Protein AF-A0A3M2AS44-F1 (afdb_monomer_lite)

Foldseek 3Di:
DLVVLLVLLLVLLQVLQVVLVVQVVVDPVSSVVCVVVSVVVVVVSLVVLCVVPNDSSSVSSNVSSVVNNVVNVVVVVCVVVPPPPPD

Sequence (87 aa):
MLLLYIFLGLLLGFTFVELTHRFLRLNMGFYFVSLPAKLLVFAFALYGCYAYGGLGSLIACLISFMVGFFITVWLKGVIQGGRAKDT

Structure (mmCIF, N/CA/C/O backbone):
data_AF-A0A3M2AS44-F1
#
_entry.id   AF-A0A3M2AS44-F1
#
loop_
_atom_site.group_PDB
_atom_site.id
_atom_site.type_symbol
_atom_site.label_atom_id
_atom_site.label_alt_id
_atom_site.label_comp_id
_atom_site.label_asym_id
_atom_site.label_entity_id
_atom_site.label_seq_id
_atom_site.pdbx_PDB_ins_code
_atom_site.Cartn_x
_atom_site.Cartn_y
_atom_site.Cartn_z
_atom_site.occupancy
_atom_site.B_iso_or_equiv
_atom_site.auth_seq_id
_atom_site.auth_comp_id
_atom_site.auth_asym_id
_atom_site.auth_atom_id
_atom_site.pdbx_PDB_model_num
ATOM 1 N N . MET A 1 1 ? 5.859 10.041 -14.025 1.00 70.31 1 MET A N 1
ATOM 2 C CA . MET A 1 1 ? 5.217 8.714 -13.880 1.00 70.31 1 MET A CA 1
ATOM 3 C C . MET A 1 1 ? 5.588 8.029 -12.569 1.00 70.31 1 MET A C 1
ATOM 5 O O . MET A 1 1 ? 4.684 7.774 -11.793 1.00 70.31 1 MET A O 1
ATOM 9 N N . LEU A 1 2 ? 6.877 7.820 -12.253 1.00 74.19 2 LEU A N 1
ATOM 10 C CA . LEU A 1 2 ? 7.309 7.157 -11.003 1.00 74.19 2 LEU A CA 1
ATOM 11 C C . LEU A 1 2 ? 6.700 7.770 -9.724 1.00 74.19 2 LEU A C 1
ATOM 13 O O . LEU A 1 2 ? 6.199 7.064 -8.858 1.00 74.19 2 LEU A O 1
ATOM 17 N N . LEU A 1 3 ? 6.676 9.103 -9.663 1.00 80.62 3 LEU A N 1
ATOM 18 C CA . LEU A 1 3 ? 6.101 9.887 -8.567 1.00 80.62 3 LEU A CA 1
ATOM 19 C C . LEU A 1 3 ? 4.607 9.590 -8.337 1.00 80.62 3 LEU A C 1
ATOM 21 O O . LEU A 1 3 ? 4.142 9.572 -7.204 1.00 80.62 3 LEU A O 1
ATOM 25 N N . LEU A 1 4 ? 3.870 9.285 -9.408 1.00 82.44 4 LEU A N 1
ATOM 26 C CA . LEU A 1 4 ? 2.448 8.955 -9.351 1.00 82.44 4 LEU A CA 1
ATOM 27 C C . LEU A 1 4 ? 2.229 7.574 -8.709 1.00 82.44 4 LEU A C 1
ATOM 29 O O . LEU A 1 4 ? 1.347 7.429 -7.870 1.00 82.44 4 LEU A O 1
ATOM 33 N N . TYR A 1 5 ? 3.086 6.592 -9.016 1.00 79.56 5 TYR A N 1
ATOM 34 C CA . TYR A 1 5 ? 3.053 5.261 -8.391 1.00 79.56 5 TYR A CA 1
ATOM 35 C C . TYR A 1 5 ? 3.443 5.284 -6.907 1.00 79.56 5 TYR A C 1
ATOM 37 O O . TYR A 1 5 ? 2.883 4.527 -6.117 1.00 79.56 5 TYR A O 1
ATOM 45 N N . ILE A 1 6 ? 4.351 6.185 -6.516 1.00 81.56 6 ILE A N 1
ATOM 46 C CA . ILE A 1 6 ? 4.717 6.427 -5.110 1.00 81.56 6 ILE A CA 1
ATOM 47 C C . ILE A 1 6 ? 3.503 6.927 -4.318 1.00 81.56 6 ILE A C 1
ATOM 49 O O . ILE A 1 6 ? 3.166 6.364 -3.275 1.00 81.56 6 ILE A O 1
ATOM 53 N N . PHE A 1 7 ? 2.805 7.946 -4.833 1.00 86.31 7 PHE A N 1
ATOM 54 C CA . PHE A 1 7 ? 1.582 8.448 -4.202 1.00 86.31 7 PHE A CA 1
ATOM 55 C C . PHE A 1 7 ? 0.485 7.383 -4.142 1.00 86.31 7 PHE A C 1
ATOM 57 O O . PHE A 1 7 ? -0.174 7.255 -3.111 1.00 86.31 7 PHE A O 1
ATOM 64 N N . LEU A 1 8 ? 0.327 6.586 -5.205 1.00 84.94 8 LEU A N 1
ATOM 65 C CA . LEU A 1 8 ? -0.627 5.477 -5.231 1.00 84.94 8 LEU A CA 1
ATOM 66 C C . LEU A 1 8 ? -0.336 4.467 -4.114 1.00 84.94 8 LEU A C 1
ATOM 68 O O . LEU A 1 8 ? -1.229 4.146 -3.332 1.00 84.94 8 LEU A O 1
ATOM 72 N N . GLY A 1 9 ? 0.917 4.011 -4.009 1.00 82.69 9 GLY A N 1
ATOM 73 C CA . GLY A 1 9 ? 1.345 3.048 -2.994 1.00 82.69 9 GLY A CA 1
ATOM 74 C C . GLY A 1 9 ? 1.119 3.562 -1.572 1.00 82.69 9 GLY A C 1
ATOM 75 O O . GLY A 1 9 ? 0.547 2.855 -0.744 1.00 82.69 9 GLY A O 1
ATOM 76 N N . LEU A 1 10 ? 1.478 4.822 -1.308 1.00 84.75 10 LEU A N 1
ATOM 77 C CA . LEU A 1 10 ? 1.217 5.485 -0.025 1.00 84.75 10 LEU A CA 1
ATOM 78 C C . LEU A 1 10 ? -0.278 5.500 0.315 1.00 84.75 10 LEU A C 1
ATOM 80 O O . LEU A 1 10 ? -0.662 5.083 1.409 1.00 84.75 10 LEU A O 1
ATOM 84 N N . LEU A 1 11 ? -1.124 5.931 -0.624 1.00 86.88 11 LEU A N 1
ATOM 85 C CA . LEU A 1 11 ? -2.572 6.021 -0.425 1.00 86.88 11 LEU A CA 1
ATOM 86 C C . LEU A 1 11 ? -3.203 4.642 -0.166 1.00 86.88 11 LEU A C 1
ATOM 88 O O . LEU A 1 11 ? -4.079 4.504 0.693 1.00 86.88 11 LEU A O 1
ATOM 92 N N . LEU A 1 12 ? -2.719 3.608 -0.859 1.00 85.38 12 LEU A N 1
ATOM 93 C CA . LEU A 1 12 ? -3.077 2.211 -0.602 1.00 85.38 12 LEU A CA 1
ATOM 94 C C . LEU A 1 12 ? -2.695 1.776 0.814 1.00 85.38 12 LEU A C 1
ATOM 96 O O . LEU A 1 12 ? -3.505 1.150 1.493 1.00 85.38 12 LEU A O 1
ATOM 100 N N . GLY A 1 13 ? -1.505 2.149 1.289 1.00 81.88 13 GLY A N 1
ATOM 101 C CA . GLY A 1 13 ? -1.064 1.868 2.658 1.00 81.88 13 GLY A CA 1
ATOM 102 C C . GLY A 1 13 ? -1.989 2.492 3.707 1.00 81.88 13 GLY A C 1
ATOM 103 O O . GLY A 1 13 ? -2.455 1.797 4.613 1.00 81.88 13 GLY A O 1
ATOM 104 N N . PHE A 1 14 ? -2.323 3.777 3.547 1.00 83.38 14 PHE A N 1
ATOM 105 C CA . PHE A 1 14 ? -3.237 4.493 4.446 1.00 83.38 14 PHE A CA 1
ATOM 106 C C . PHE A 1 14 ? -4.638 3.874 4.464 1.00 83.38 14 PHE A C 1
ATOM 108 O O . PHE A 1 14 ? -5.168 3.537 5.528 1.00 83.38 14 PHE A O 1
ATOM 115 N N . THR A 1 15 ? -5.233 3.690 3.284 1.00 83.38 15 THR A N 1
ATOM 116 C CA . THR A 1 15 ? -6.592 3.145 3.156 1.00 83.38 15 THR A CA 1
ATOM 117 C C . THR A 1 15 ? -6.678 1.725 3.705 1.00 83.38 15 THR A C 1
ATOM 119 O O . THR A 1 15 ? -7.630 1.415 4.424 1.00 83.38 15 THR A O 1
ATOM 122 N N . PHE A 1 16 ? -5.666 0.886 3.464 1.00 84.12 16 PHE A N 1
ATOM 123 C CA . PHE A 1 16 ? -5.611 -0.479 3.983 1.00 84.12 16 PHE A CA 1
ATOM 124 C C . PHE A 1 16 ? -5.667 -0.525 5.516 1.00 84.12 16 PHE A C 1
ATOM 126 O O . PHE A 1 16 ? -6.464 -1.277 6.093 1.00 84.12 16 PHE A O 1
ATOM 133 N N . VAL A 1 17 ? -4.866 0.304 6.191 1.00 80.94 17 VAL A N 1
ATOM 134 C CA . VAL A 1 17 ? -4.843 0.379 7.661 1.00 80.94 17 VAL A CA 1
ATOM 135 C C . VAL A 1 17 ? -6.139 0.981 8.200 1.00 80.94 17 VAL A C 1
ATOM 137 O O . VAL A 1 17 ? -6.682 0.507 9.205 1.00 80.94 17 VAL A O 1
ATOM 140 N N . GLU A 1 18 ? -6.682 2.003 7.540 1.00 81.94 18 GLU A N 1
ATOM 141 C CA . GLU A 1 18 ? -7.908 2.647 7.998 1.00 81.94 18 GLU A CA 1
ATOM 142 C C . GLU A 1 18 ? -9.132 1.732 7.895 1.00 81.94 18 GLU A C 1
ATOM 144 O O . GLU A 1 18 ? -9.871 1.591 8.875 1.00 81.94 18 GLU A O 1
ATOM 149 N N . LEU A 1 19 ? -9.294 1.050 6.760 1.00 78.44 19 LEU A N 1
ATOM 150 C CA . LEU A 1 19 ? -10.312 0.019 6.567 1.00 78.44 19 LEU A CA 1
ATOM 151 C C . LEU A 1 19 ? -10.153 -1.090 7.608 1.00 78.44 19 LEU A C 1
ATOM 153 O O . LEU A 1 19 ? -11.120 -1.459 8.271 1.00 78.44 19 LEU A O 1
ATOM 157 N N . THR A 1 20 ? -8.934 -1.598 7.794 1.00 80.06 20 THR A N 1
ATOM 158 C CA . THR A 1 20 ? -8.642 -2.638 8.790 1.00 80.06 20 THR A CA 1
ATOM 159 C C . THR A 1 20 ? -9.112 -2.235 10.182 1.00 80.06 20 THR A C 1
ATOM 161 O O . THR A 1 20 ? -9.855 -2.985 10.810 1.00 80.06 20 THR A O 1
ATOM 164 N N . HIS A 1 21 ? -8.786 -1.021 10.621 1.00 75.44 21 HIS A N 1
ATOM 165 C CA . HIS A 1 21 ? -9.176 -0.513 11.936 1.00 75.44 21 HIS A CA 1
ATOM 166 C C . HIS A 1 21 ? -10.694 -0.340 12.101 1.00 75.44 21 HIS A C 1
ATOM 168 O O . HIS A 1 21 ? -11.239 -0.712 13.142 1.00 75.44 21 HIS A O 1
ATOM 174 N N . ARG A 1 22 ? -11.395 0.170 11.075 1.00 75.19 22 ARG A N 1
ATOM 175 C CA . ARG A 1 22 ? -12.865 0.311 11.111 1.00 75.19 22 ARG A CA 1
ATOM 176 C C . ARG A 1 22 ? -13.558 -1.045 11.237 1.00 75.19 22 ARG A C 1
ATOM 178 O O . ARG A 1 22 ? -14.464 -1.186 12.052 1.00 75.19 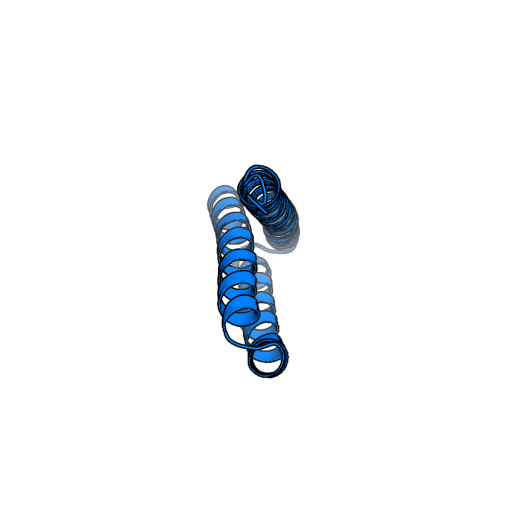22 ARG A O 1
ATOM 185 N N . PHE A 1 23 ? -13.112 -2.044 10.477 1.00 73.50 23 PHE A N 1
ATOM 186 C CA . PHE A 1 23 ? -13.696 -3.387 10.531 1.00 73.50 23 PHE A CA 1
ATOM 187 C C . PHE A 1 23 ? -13.383 -4.113 11.845 1.00 73.50 23 PHE A C 1
ATOM 189 O O . PHE A 1 23 ? -14.267 -4.777 12.382 1.00 73.50 23 PHE A O 1
ATOM 196 N N . LEU A 1 24 ? -12.183 -3.925 12.407 1.00 72.75 24 LEU A N 1
ATOM 197 C CA . LEU A 1 24 ? -11.820 -4.476 13.718 1.00 72.75 24 LEU A CA 1
ATOM 198 C C . LEU A 1 24 ? -12.686 -3.911 14.853 1.00 72.75 24 LEU A C 1
ATOM 200 O O . LEU A 1 24 ? -13.033 -4.646 15.772 1.00 72.75 24 LEU A O 1
ATOM 204 N N . ARG A 1 25 ? -13.075 -2.628 14.779 1.00 68.38 25 ARG A N 1
ATOM 205 C CA . ARG A 1 25 ? -14.010 -2.017 15.743 1.00 68.38 25 ARG A CA 1
ATOM 206 C C . ARG A 1 25 ? -15.441 -2.547 15.641 1.00 68.38 25 ARG A C 1
ATOM 208 O O . ARG A 1 25 ? -16.150 -2.488 16.636 1.00 68.38 25 ARG A O 1
ATOM 215 N N . LEU A 1 26 ? -15.875 -2.997 14.463 1.00 66.06 26 LEU A N 1
ATOM 216 C CA . LEU A 1 26 ? -17.253 -3.445 14.237 1.00 66.06 26 LEU A CA 1
ATOM 217 C C . LEU A 1 26 ? -17.470 -4.893 14.692 1.00 66.06 26 LEU A C 1
ATOM 219 O O . LEU A 1 26 ? -18.442 -5.153 15.391 1.00 66.06 26 LEU A O 1
ATOM 223 N N . ASN A 1 27 ? -16.589 -5.826 14.305 1.00 71.00 27 ASN A N 1
ATOM 224 C CA . ASN A 1 27 ? -16.554 -7.205 14.812 1.00 71.00 27 ASN A CA 1
ATOM 225 C C . ASN A 1 27 ? -15.334 -7.957 14.242 1.00 71.00 27 ASN A C 1
ATOM 227 O O . ASN A 1 27 ? -15.037 -7.832 13.049 1.00 71.00 27 ASN A O 1
ATOM 231 N N . MET A 1 28 ? -14.709 -8.842 15.025 1.00 69.19 28 MET A N 1
ATOM 232 C CA . MET A 1 28 ? -13.640 -9.736 14.540 1.00 69.19 28 MET A CA 1
ATOM 233 C C . MET A 1 28 ? -14.106 -10.606 13.358 1.00 69.19 28 MET A C 1
ATOM 235 O O . MET A 1 28 ? -13.360 -10.800 12.402 1.00 69.19 28 MET A O 1
ATOM 239 N N . GLY A 1 29 ? -15.362 -11.073 13.366 1.00 70.62 29 GLY A N 1
ATOM 240 C CA . GLY A 1 29 ? -15.919 -11.881 12.270 1.00 70.62 29 GLY A CA 1
ATOM 241 C C . GLY A 1 29 ? -15.992 -11.134 10.930 1.00 70.62 29 GLY A C 1
ATOM 242 O O . GLY A 1 29 ? -15.592 -11.662 9.894 1.00 70.62 29 GLY A O 1
ATOM 243 N N . PHE A 1 30 ? -16.414 -9.864 10.943 1.00 71.62 30 PHE A N 1
ATOM 244 C CA . PHE A 1 30 ? -16.462 -9.025 9.736 1.00 71.62 30 PHE A CA 1
ATOM 245 C C . PHE A 1 30 ? -15.066 -8.646 9.226 1.00 71.62 30 PHE A C 1
ATOM 247 O O . PHE A 1 30 ? -14.871 -8.431 8.025 1.00 71.62 30 PHE A O 1
ATOM 254 N N . TYR A 1 31 ? -14.069 -8.597 10.111 1.00 73.62 31 TYR A N 1
ATOM 255 C CA . TYR A 1 31 ? -12.682 -8.425 9.700 1.00 73.62 31 TYR A CA 1
ATOM 256 C C . TYR A 1 31 ? -12.205 -9.593 8.823 1.00 73.62 31 TYR A C 1
ATOM 258 O O . TYR A 1 31 ? -11.731 -9.336 7.718 1.00 73.62 31 TYR A O 1
ATOM 266 N N . PHE A 1 32 ? -12.411 -10.846 9.244 1.00 72.31 32 PHE A N 1
ATOM 267 C CA . PHE A 1 32 ? -11.999 -12.022 8.461 1.00 72.31 32 PHE A CA 1
ATOM 268 C C . PHE A 1 32 ? -12.710 -12.127 7.108 1.00 72.31 32 PHE A C 1
ATOM 270 O O . PHE A 1 32 ? -12.070 -12.452 6.113 1.00 72.31 32 PHE A O 1
ATOM 277 N N . VAL A 1 33 ? -14.000 -11.786 7.044 1.00 78.38 33 VAL A N 1
ATOM 278 C CA . VAL A 1 33 ? -14.767 -11.798 5.784 1.00 78.38 33 VAL A CA 1
ATOM 279 C C . VAL A 1 33 ? -14.315 -10.685 4.828 1.00 78.38 33 VAL A C 1
ATOM 281 O O . VAL A 1 33 ? -14.262 -10.885 3.617 1.00 78.38 33 VAL A O 1
ATOM 284 N N . SER A 1 34 ? -13.948 -9.512 5.352 1.00 76.56 34 SER A N 1
ATOM 285 C CA . SER A 1 34 ? -13.492 -8.377 4.530 1.00 76.56 34 SER A CA 1
ATOM 286 C C . SER A 1 34 ? -12.018 -8.462 4.113 1.00 76.56 34 SER A C 1
ATOM 288 O O . SER A 1 34 ? -11.598 -7.761 3.192 1.00 76.56 34 SER A O 1
ATOM 290 N N . LEU A 1 35 ? -11.221 -9.300 4.776 1.00 76.56 35 LEU A N 1
ATOM 291 C CA . LEU A 1 35 ? -9.793 -9.483 4.521 1.00 76.56 35 LEU A CA 1
ATOM 292 C C . LEU A 1 35 ? -9.463 -9.960 3.092 1.00 76.56 35 LEU A C 1
ATOM 294 O O . LEU A 1 35 ? -8.635 -9.305 2.452 1.00 76.56 35 LEU A O 1
ATOM 298 N N . PRO A 1 36 ? -10.105 -11.011 2.539 1.00 81.44 36 PRO A N 1
ATOM 299 C CA . PRO A 1 36 ? -9.832 -11.449 1.172 1.00 81.44 36 PRO A CA 1
ATOM 300 C C . PRO A 1 36 ? -10.138 -10.355 0.146 1.00 81.44 36 PRO A C 1
ATOM 302 O O . PRO A 1 36 ? -9.323 -10.121 -0.738 1.00 81.44 36 PRO A O 1
ATOM 305 N N . ALA A 1 37 ? -11.242 -9.615 0.300 1.00 80.19 37 ALA A N 1
ATOM 306 C CA . ALA A 1 37 ? -11.586 -8.518 -0.607 1.00 80.19 37 ALA A CA 1
ATOM 307 C C . ALA A 1 37 ? -10.524 -7.401 -0.605 1.00 80.19 37 ALA A C 1
ATOM 309 O O . ALA A 1 37 ? -10.153 -6.892 -1.661 1.00 80.19 37 ALA A O 1
ATOM 310 N N . LYS A 1 38 ? -9.978 -7.052 0.568 1.00 80.62 38 LYS A N 1
ATOM 311 C CA . LYS A 1 38 ? -8.912 -6.041 0.694 1.00 80.62 38 LYS A CA 1
ATOM 312 C C . LYS A 1 38 ? -7.609 -6.490 0.040 1.00 80.62 38 LYS A C 1
ATOM 314 O O . LYS A 1 38 ? -6.978 -5.698 -0.657 1.00 80.62 38 LYS A O 1
ATOM 319 N N . LEU A 1 39 ? -7.218 -7.748 0.247 1.00 81.81 39 LEU A N 1
ATOM 320 C CA . LEU A 1 39 ? -6.041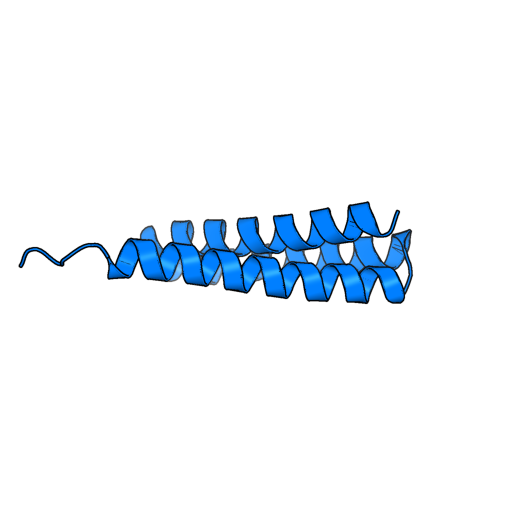 -8.330 -0.404 1.00 81.81 39 LEU A CA 1
ATOM 321 C C . LEU A 1 39 ? -6.200 -8.362 -1.925 1.00 81.81 39 LEU A C 1
ATOM 323 O O . LEU A 1 39 ? -5.238 -8.115 -2.643 1.00 81.81 39 LEU A O 1
ATOM 327 N N . LEU A 1 40 ? -7.417 -8.605 -2.409 1.00 84.69 40 LEU A N 1
ATOM 328 C CA . LEU A 1 40 ? -7.734 -8.604 -3.833 1.00 84.69 40 LEU A CA 1
ATOM 329 C C . LEU A 1 40 ? -7.572 -7.200 -4.441 1.00 84.69 40 LEU A C 1
ATOM 331 O O . LEU A 1 40 ? -6.899 -7.043 -5.457 1.00 84.69 40 LEU A O 1
ATOM 335 N N . VAL A 1 41 ? -8.103 -6.165 -3.780 1.00 83.12 41 VAL A N 1
ATOM 336 C CA . VAL A 1 41 ? -7.910 -4.758 -4.189 1.00 83.12 41 VAL A CA 1
ATOM 337 C C . VAL A 1 41 ? -6.426 -4.378 -4.186 1.00 83.12 41 VAL A C 1
ATOM 339 O O . VAL A 1 41 ? -5.946 -3.736 -5.120 1.00 83.12 41 VAL A O 1
ATOM 342 N N . PHE A 1 42 ? -5.680 -4.814 -3.171 1.00 85.44 42 PHE A N 1
ATOM 343 C CA . PHE A 1 42 ? -4.237 -4.599 -3.089 1.00 85.44 42 PHE A CA 1
ATOM 344 C C . PHE A 1 42 ? -3.477 -5.284 -4.236 1.00 85.44 42 PHE A C 1
ATOM 346 O O . PHE A 1 42 ? -2.642 -4.653 -4.887 1.00 85.44 42 PHE A O 1
ATOM 353 N N . ALA A 1 43 ? -3.799 -6.545 -4.530 1.00 85.75 43 ALA A N 1
ATOM 354 C CA . ALA A 1 43 ? -3.194 -7.294 -5.626 1.00 85.75 43 ALA A CA 1
ATOM 355 C C . ALA A 1 43 ? -3.474 -6.635 -6.986 1.00 85.75 43 ALA A C 1
ATOM 357 O O . ALA A 1 43 ? -2.556 -6.485 -7.793 1.00 85.75 43 ALA A O 1
ATOM 358 N N . PHE A 1 44 ? -4.706 -6.167 -7.216 1.00 86.50 44 PHE A N 1
ATOM 359 C CA . PHE A 1 44 ? -5.054 -5.424 -8.4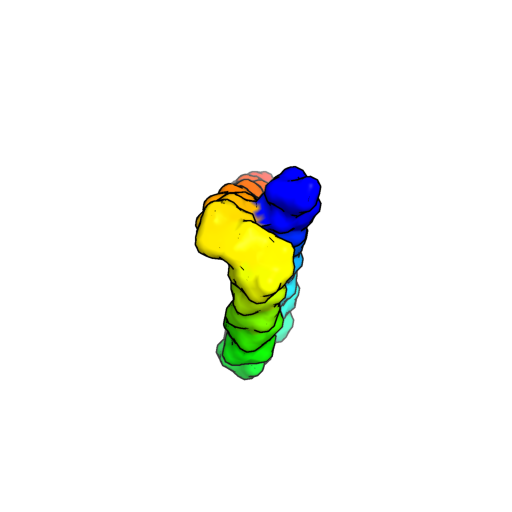29 1.00 86.50 44 PHE A CA 1
ATOM 360 C C . PHE A 1 44 ? -4.265 -4.124 -8.568 1.00 86.50 44 PHE A C 1
ATOM 362 O O . PHE A 1 44 ? -3.789 -3.808 -9.658 1.00 86.50 44 PHE A O 1
ATOM 369 N N . ALA A 1 45 ? -4.086 -3.383 -7.476 1.00 83.81 45 ALA A N 1
ATOM 370 C CA . ALA A 1 45 ? -3.320 -2.147 -7.513 1.00 83.81 45 ALA A CA 1
ATOM 371 C C . ALA A 1 45 ? -1.831 -2.381 -7.809 1.00 83.81 45 ALA A C 1
ATOM 373 O O . ALA A 1 45 ? -1.250 -1.663 -8.624 1.00 83.81 45 ALA A O 1
ATOM 374 N N . LEU A 1 46 ? -1.220 -3.408 -7.206 1.00 85.56 46 LEU A N 1
ATOM 375 C CA . LEU A 1 46 ? 0.161 -3.793 -7.510 1.00 85.56 46 LEU A CA 1
ATOM 376 C C . LEU A 1 46 ? 0.322 -4.258 -8.956 1.00 85.56 46 LEU A C 1
ATOM 378 O O . LEU A 1 46 ? 1.290 -3.880 -9.619 1.00 85.56 46 LEU A O 1
ATOM 382 N N . TYR A 1 47 ? -0.640 -5.033 -9.456 1.00 87.06 47 TYR A N 1
ATOM 383 C CA . TYR A 1 47 ? -0.664 -5.433 -10.855 1.00 87.06 47 TYR A CA 1
ATOM 384 C C . TYR A 1 47 ? -0.767 -4.216 -11.782 1.00 87.06 47 TYR A C 1
ATOM 386 O O . TYR A 1 47 ? -0.027 -4.138 -12.756 1.00 87.06 47 TYR A O 1
ATOM 394 N N . GLY A 1 48 ? -1.594 -3.220 -11.445 1.00 85.06 48 GLY A N 1
ATOM 395 C CA . GLY A 1 48 ? -1.640 -1.942 -12.160 1.00 85.06 48 GLY A CA 1
ATOM 396 C C . GLY A 1 48 ? -0.288 -1.219 -12.150 1.00 85.06 48 GLY A C 1
ATOM 397 O O . GLY A 1 48 ? 0.228 -0.859 -13.208 1.00 85.06 48 GLY A O 1
ATOM 398 N N . CYS A 1 49 ? 0.340 -1.073 -10.979 1.00 86.44 49 CYS A N 1
ATOM 399 C CA . CYS A 1 49 ? 1.678 -0.480 -10.849 1.00 86.44 49 CYS A CA 1
ATOM 400 C C . CYS A 1 49 ? 2.722 -1.195 -11.739 1.00 86.44 49 CYS A C 1
ATOM 402 O O . CYS A 1 49 ? 3.580 -0.539 -12.335 1.00 86.44 49 CYS A O 1
ATOM 404 N N . TYR A 1 50 ? 2.627 -2.522 -11.872 1.00 87.44 50 TYR A N 1
ATOM 405 C CA . TYR A 1 50 ? 3.481 -3.315 -12.758 1.00 87.44 50 TYR A CA 1
ATOM 406 C C . TYR A 1 50 ? 3.148 -3.134 -14.243 1.00 87.44 50 TYR A C 1
ATOM 408 O O . TYR A 1 50 ? 4.041 -2.846 -15.038 1.00 87.44 50 TYR A O 1
ATOM 416 N N . ALA A 1 51 ? 1.877 -3.272 -14.622 1.00 88.25 51 ALA A N 1
ATOM 417 C CA . ALA A 1 51 ? 1.437 -3.257 -16.014 1.00 88.25 51 ALA A CA 1
ATOM 418 C C . ALA A 1 51 ? 1.691 -1.904 -16.698 1.00 88.25 51 ALA A C 1
ATOM 420 O O . ALA A 1 51 ? 2.087 -1.870 -17.860 1.00 88.25 51 ALA A O 1
ATOM 421 N N . TYR A 1 52 ? 1.513 -0.792 -15.976 1.00 84.25 52 TYR A N 1
ATOM 422 C CA . TYR A 1 52 ? 1.667 0.557 -16.535 1.00 84.25 52 TYR A CA 1
ATOM 423 C C . TYR A 1 52 ? 3.077 1.148 -16.382 1.00 84.25 52 TYR A C 1
ATOM 425 O O . TYR A 1 52 ? 3.412 2.124 -17.055 1.00 84.25 52 TYR A O 1
ATOM 433 N N . GLY A 1 53 ? 3.904 0.617 -15.478 1.00 79.94 53 GLY A N 1
ATOM 434 C CA . GLY A 1 53 ? 5.183 1.237 -15.109 1.00 79.94 53 GLY A CA 1
ATOM 435 C C . GLY A 1 53 ? 6.388 0.298 -15.083 1.00 79.94 53 GLY A C 1
ATOM 436 O O . GLY A 1 53 ? 7.501 0.757 -14.809 1.00 79.94 53 GLY A O 1
ATOM 437 N N . GLY A 1 54 ? 6.190 -0.994 -15.336 1.00 86.50 54 GLY A N 1
ATOM 438 C CA . GLY A 1 54 ? 7.235 -2.007 -15.282 1.00 86.50 54 GLY A CA 1
ATOM 439 C C . GLY A 1 54 ? 7.725 -2.315 -13.863 1.00 86.50 54 GLY A C 1
ATOM 440 O O . GLY A 1 54 ? 7.133 -1.935 -12.851 1.00 86.50 54 GLY A O 1
ATOM 441 N N . LEU A 1 55 ? 8.853 -3.021 -13.789 1.00 84.88 55 LEU A N 1
ATOM 442 C CA . LEU A 1 55 ? 9.352 -3.628 -12.551 1.00 84.88 55 LEU A CA 1
ATOM 443 C C . LEU A 1 55 ? 9.799 -2.588 -11.504 1.00 84.88 55 LEU A C 1
ATOM 445 O O . LEU A 1 55 ? 9.507 -2.737 -10.320 1.00 84.88 55 LEU A O 1
ATOM 449 N N . GLY A 1 56 ? 10.423 -1.486 -11.938 1.00 83.12 56 GLY A N 1
ATOM 450 C CA . GLY A 1 56 ? 10.828 -0.393 -11.043 1.00 83.12 56 GLY A CA 1
ATOM 451 C C . GLY A 1 56 ? 9.646 0.341 -10.399 1.00 83.12 56 GLY A C 1
ATOM 452 O O . GLY A 1 56 ? 9.712 0.720 -9.231 1.00 83.12 56 GLY A O 1
ATOM 453 N N . SER A 1 57 ? 8.536 0.484 -11.127 1.00 85.81 57 SER A N 1
ATOM 454 C CA . SER A 1 57 ? 7.317 1.120 -10.613 1.00 85.81 57 SER A CA 1
ATOM 455 C C . SER A 1 57 ? 6.576 0.224 -9.624 1.00 85.81 57 SER A C 1
ATOM 457 O O . SER A 1 57 ? 6.060 0.725 -8.626 1.00 85.81 57 SER A O 1
ATOM 459 N N . LEU A 1 58 ? 6.588 -1.097 -9.842 1.00 86.12 58 LEU A N 1
ATOM 460 C CA . LEU A 1 58 ? 6.094 -2.067 -8.863 1.00 86.12 58 LEU A CA 1
ATOM 461 C C . LEU A 1 58 ? 6.872 -1.969 -7.545 1.00 86.12 58 LEU A C 1
ATOM 463 O O . LEU A 1 58 ? 6.248 -1.860 -6.493 1.00 86.12 58 LEU A O 1
ATOM 467 N N . ILE A 1 59 ? 8.208 -1.946 -7.597 1.00 88.62 59 ILE A N 1
ATOM 468 C CA . ILE A 1 59 ? 9.046 -1.841 -6.390 1.00 88.62 59 ILE A CA 1
ATOM 469 C C . ILE A 1 59 ? 8.769 -0.525 -5.655 1.00 88.62 59 ILE A C 1
ATOM 471 O O . ILE A 1 59 ? 8.554 -0.538 -4.444 1.00 88.62 59 ILE A O 1
ATOM 475 N N . ALA A 1 60 ? 8.716 0.600 -6.375 1.00 86.81 60 ALA A N 1
ATOM 476 C CA . ALA A 1 60 ? 8.400 1.897 -5.778 1.00 86.81 60 ALA A CA 1
ATOM 477 C C . ALA A 1 60 ? 7.022 1.887 -5.090 1.00 86.81 60 ALA A C 1
ATOM 479 O O . ALA A 1 60 ? 6.901 2.308 -3.943 1.00 86.81 60 ALA A O 1
ATOM 480 N N . CYS A 1 61 ? 6.007 1.334 -5.756 1.00 89.12 61 CYS A N 1
ATOM 481 C CA . CYS A 1 61 ? 4.641 1.197 -5.247 1.00 89.12 61 CYS A CA 1
ATOM 482 C C . CYS A 1 61 ? 4.592 0.315 -3.976 1.00 89.12 61 CYS A C 1
ATOM 484 O O . CYS A 1 61 ? 3.940 0.680 -2.997 1.00 89.12 61 CYS A O 1
ATOM 486 N N . LEU A 1 62 ? 5.363 -0.781 -3.935 1.00 89.25 62 LEU A N 1
ATOM 487 C CA . LEU A 1 62 ? 5.511 -1.666 -2.769 1.00 89.25 62 LEU A CA 1
ATOM 488 C C . LEU A 1 62 ? 6.192 -0.974 -1.580 1.00 89.25 62 LEU A C 1
ATOM 490 O O . LEU A 1 62 ? 5.690 -1.041 -0.458 1.00 89.25 62 LEU A O 1
ATOM 494 N N . ILE A 1 63 ? 7.306 -0.276 -1.818 1.00 90.62 63 ILE A N 1
ATOM 495 C CA . ILE A 1 63 ? 8.034 0.451 -0.768 1.00 90.62 63 ILE A CA 1
ATOM 496 C C . ILE A 1 63 ? 7.148 1.558 -0.190 1.00 90.62 63 ILE A C 1
ATOM 498 O O . ILE A 1 63 ? 7.013 1.670 1.028 1.00 90.62 63 ILE A O 1
ATOM 502 N N . SER A 1 64 ? 6.495 2.348 -1.044 1.00 89.00 64 SER A N 1
ATOM 503 C CA . SER A 1 64 ? 5.590 3.413 -0.601 1.00 89.00 64 SER A CA 1
ATOM 504 C C . SER A 1 64 ? 4.383 2.873 0.166 1.00 89.00 64 SER A C 1
ATOM 506 O O . SER A 1 64 ? 3.970 3.487 1.149 1.00 89.00 64 SER A O 1
ATOM 508 N N . PHE A 1 65 ? 3.864 1.705 -0.220 1.00 89.31 65 PHE A N 1
ATOM 509 C CA . PHE A 1 65 ? 2.840 1.003 0.548 1.00 89.31 65 PHE A CA 1
ATOM 510 C C . PHE A 1 65 ? 3.327 0.622 1.945 1.00 89.31 65 PHE A C 1
ATOM 512 O O . PHE A 1 65 ? 2.643 0.931 2.920 1.00 89.31 65 PHE A O 1
ATOM 519 N N . MET A 1 66 ? 4.506 0.002 2.067 1.00 89.00 66 MET A N 1
ATOM 520 C CA . MET A 1 66 ? 5.061 -0.361 3.376 1.00 89.00 66 MET A CA 1
ATOM 521 C C . MET A 1 66 ? 5.250 0.879 4.252 1.00 89.00 66 MET A C 1
ATOM 523 O O . MET A 1 66 ? 4.828 0.886 5.407 1.00 89.00 66 MET A O 1
ATOM 527 N N . VAL A 1 67 ? 5.812 1.953 3.694 1.00 90.31 67 VAL A N 1
ATOM 528 C CA . VAL A 1 67 ? 6.001 3.221 4.410 1.00 90.31 67 VAL A CA 1
ATOM 529 C C . VAL A 1 67 ? 4.659 3.794 4.878 1.00 90.31 67 VAL A C 1
ATOM 531 O O . VAL A 1 67 ? 4.504 4.085 6.063 1.00 90.31 67 VAL A O 1
ATOM 534 N N . GLY A 1 68 ? 3.661 3.896 3.994 1.00 85.69 68 GLY A N 1
ATOM 535 C CA . GLY A 1 68 ? 2.324 4.383 4.351 1.00 85.69 68 GLY A CA 1
ATOM 536 C C . GLY A 1 68 ? 1.635 3.512 5.403 1.00 85.69 68 GLY A C 1
ATOM 537 O O . GLY A 1 68 ? 1.043 4.031 6.352 1.00 85.69 68 GLY A O 1
ATOM 538 N N . PHE A 1 69 ? 1.769 2.190 5.289 1.00 86.94 69 PHE A N 1
ATOM 539 C CA . PHE A 1 69 ? 1.255 1.233 6.264 1.00 86.94 69 PHE A CA 1
ATOM 540 C C . PHE A 1 69 ? 1.854 1.482 7.654 1.00 86.94 69 PHE A C 1
ATOM 542 O O . PHE A 1 69 ? 1.109 1.708 8.609 1.00 86.94 69 PHE A O 1
ATOM 549 N N . PHE A 1 70 ? 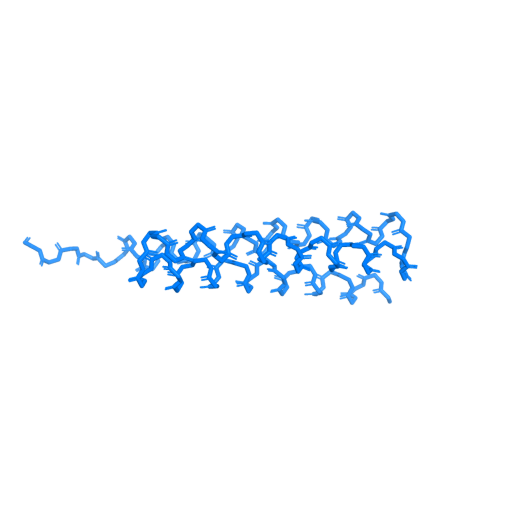3.185 1.513 7.770 1.00 85.75 70 PHE A N 1
ATOM 550 C CA . PHE A 1 70 ? 3.861 1.716 9.054 1.00 85.75 70 PHE A CA 1
ATOM 551 C C . PHE A 1 70 ? 3.574 3.090 9.658 1.00 85.75 70 PHE A C 1
ATOM 553 O O . PHE A 1 70 ? 3.291 3.168 10.852 1.00 85.75 70 PHE A O 1
ATOM 560 N N . ILE A 1 71 ? 3.570 4.155 8.849 1.00 88.00 71 ILE A N 1
ATOM 561 C CA . ILE A 1 71 ? 3.217 5.506 9.311 1.00 88.00 71 ILE A CA 1
ATOM 562 C C . ILE A 1 71 ? 1.806 5.513 9.904 1.00 88.00 71 ILE A C 1
ATOM 564 O O . ILE A 1 71 ? 1.599 6.019 11.005 1.00 88.00 71 ILE A O 1
ATOM 568 N N . THR A 1 72 ? 0.834 4.914 9.213 1.00 85.69 72 THR A N 1
ATOM 569 C CA . THR A 1 72 ? -0.564 4.904 9.673 1.00 85.69 72 THR A CA 1
ATOM 570 C C . THR A 1 72 ? -0.750 4.054 10.923 1.00 85.69 72 THR A C 1
ATOM 572 O O . THR A 1 72 ? -1.472 4.455 11.839 1.00 85.69 72 THR A O 1
ATOM 575 N N . VAL A 1 73 ? -0.106 2.885 10.980 1.00 82.69 73 VAL A N 1
ATOM 576 C CA . VAL A 1 73 ? -0.125 2.017 12.165 1.00 82.69 73 VAL A CA 1
ATOM 577 C C . VAL A 1 73 ? 0.493 2.739 13.354 1.00 82.69 73 VAL A C 1
ATOM 579 O O . VAL A 1 73 ? -0.103 2.735 14.429 1.00 82.69 73 VAL A O 1
ATOM 582 N N . TRP A 1 74 ? 1.636 3.400 13.167 1.00 84.00 74 TRP A N 1
ATOM 583 C CA . TRP A 1 74 ? 2.307 4.133 14.236 1.00 84.00 74 TRP A CA 1
ATOM 584 C C . TRP A 1 74 ? 1.479 5.327 14.714 1.00 84.00 74 TRP A C 1
ATOM 586 O O . TRP A 1 74 ? 1.235 5.442 15.911 1.00 84.00 74 TRP A O 1
ATOM 596 N N . LEU A 1 75 ? 0.944 6.143 13.799 1.00 83.75 75 LEU A N 1
ATOM 597 C CA . LEU A 1 75 ? 0.035 7.246 14.130 1.00 83.75 75 LEU A CA 1
ATOM 598 C C . LEU A 1 75 ? -1.174 6.758 14.936 1.00 83.75 75 LEU A C 1
ATOM 600 O O . LEU A 1 75 ? -1.481 7.316 15.988 1.00 83.75 75 LEU A O 1
ATOM 604 N N . LYS A 1 76 ? -1.846 5.688 14.492 1.00 75.38 76 LYS A N 1
ATOM 605 C CA . LYS A 1 76 ? -2.984 5.124 15.233 1.00 75.38 76 LYS A CA 1
ATOM 606 C C . LYS A 1 76 ? -2.567 4.509 16.568 1.00 75.38 76 LYS A C 1
ATOM 608 O O . LYS A 1 76 ? -3.299 4.667 17.542 1.00 75.38 76 LYS A O 1
ATOM 613 N N . GLY A 1 77 ? -1.408 3.859 16.629 1.00 71.94 77 GLY A N 1
ATOM 614 C CA . GLY A 1 77 ? -0.836 3.306 17.856 1.00 71.94 77 GLY A CA 1
ATOM 615 C C . GLY A 1 77 ? -0.529 4.386 18.893 1.00 71.94 77 GLY A C 1
ATOM 616 O O . GLY A 1 77 ? -0.906 4.234 20.050 1.00 71.94 77 GLY A O 1
ATOM 617 N N 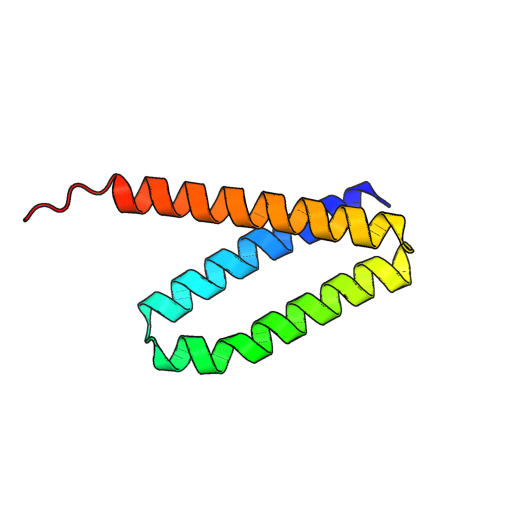. VAL A 1 78 ? 0.052 5.514 18.478 1.00 75.00 78 VAL A N 1
ATOM 618 C CA . VAL A 1 78 ? 0.312 6.676 19.344 1.00 75.00 78 VAL A CA 1
ATOM 619 C C . VAL A 1 78 ? -0.999 7.316 19.810 1.00 75.00 78 VAL A C 1
ATOM 621 O O . VAL A 1 78 ? -1.163 7.584 20.997 1.00 75.00 78 VAL A O 1
ATOM 624 N N . ILE A 1 79 ? -1.975 7.496 18.915 1.00 63.91 79 ILE A N 1
ATOM 625 C CA . ILE A 1 79 ? -3.275 8.099 19.261 1.00 63.91 79 ILE A CA 1
ATOM 626 C C . ILE A 1 79 ? -4.093 7.197 20.206 1.00 63.91 79 ILE A C 1
ATOM 628 O O . ILE A 1 79 ? -4.808 7.699 21.073 1.00 63.91 79 ILE A O 1
ATOM 632 N N . GLN A 1 80 ? -4.012 5.870 20.063 1.00 55.84 80 GLN A N 1
ATOM 633 C CA . GLN A 1 80 ? -4.720 4.929 20.941 1.00 55.84 80 GLN A CA 1
ATOM 634 C C . GLN A 1 80 ? -3.968 4.633 22.245 1.00 55.84 80 GLN A C 1
ATOM 636 O O . GLN A 1 80 ? -4.628 4.416 23.256 1.00 55.84 80 GLN A O 1
ATOM 641 N N . GLY A 1 81 ? -2.632 4.657 22.244 1.00 52.31 81 GLY A N 1
ATOM 642 C CA . GLY A 1 81 ? -1.800 4.505 23.443 1.00 52.31 81 GLY A CA 1
ATOM 643 C C . GLY A 1 81 ? -1.701 5.776 24.296 1.00 52.31 81 GLY A C 1
ATOM 644 O O . GLY A 1 81 ? -1.454 5.683 25.491 1.00 52.31 81 GLY A O 1
ATOM 645 N N . GLY A 1 82 ? -1.939 6.952 23.705 1.00 44.72 82 GLY A N 1
ATOM 646 C CA . GLY A 1 82 ? -1.997 8.241 24.403 1.00 44.72 82 GLY A CA 1
ATOM 647 C C . GLY A 1 82 ? -3.352 8.567 25.042 1.00 44.72 82 GLY A C 1
ATOM 648 O O . GLY A 1 82 ? -3.446 9.523 25.808 1.00 44.72 82 GLY A O 1
ATOM 649 N N . ARG A 1 83 ? -4.409 7.782 24.777 1.00 44.41 83 ARG A N 1
ATOM 650 C CA . ARG A 1 83 ? -5.602 7.805 25.632 1.00 44.41 83 ARG A CA 1
ATOM 651 C C . ARG A 1 83 ? -5.231 7.084 26.920 1.00 44.41 83 ARG A C 1
ATOM 653 O O . ARG A 1 83 ? -5.269 5.855 26.962 1.00 44.41 83 ARG A O 1
ATOM 660 N N . ALA A 1 84 ? -4.880 7.865 27.944 1.00 43.00 84 ALA A N 1
ATOM 661 C CA . ALA A 1 84 ? -4.965 7.420 29.323 1.00 43.00 84 ALA A CA 1
ATOM 662 C C . ALA A 1 84 ? -6.292 6.673 29.464 1.00 43.00 84 ALA A C 1
ATOM 664 O O . ALA 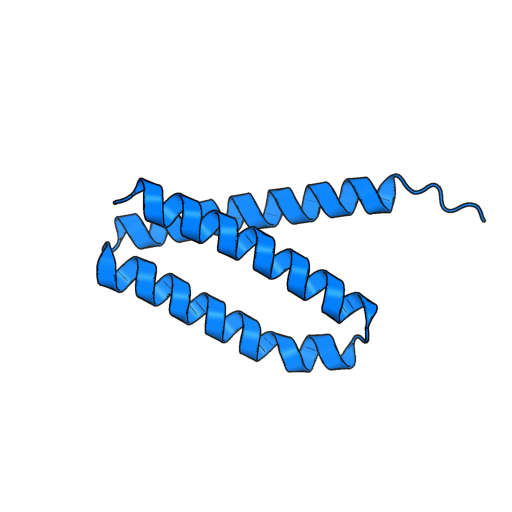A 1 84 ? -7.371 7.185 29.150 1.00 43.00 84 ALA A O 1
ATOM 665 N N . LYS A 1 85 ? -6.179 5.389 29.778 1.00 43.72 85 LYS A N 1
ATOM 666 C CA . LYS A 1 85 ? -7.314 4.568 30.137 1.00 43.72 85 LYS A CA 1
ATOM 667 C C . LYS A 1 85 ? -7.704 5.097 31.511 1.00 43.72 85 LYS A C 1
ATOM 669 O O . LYS A 1 85 ? -7.106 4.691 32.499 1.00 43.72 85 LYS A O 1
ATOM 674 N N . ASP A 1 86 ? -8.593 6.087 31.530 1.00 41.88 86 ASP A N 1
ATOM 675 C CA . ASP A 1 86 ? -9.264 6.547 32.742 1.00 41.88 86 ASP A CA 1
ATOM 676 C C . ASP A 1 86 ? -10.130 5.373 33.224 1.00 41.88 86 ASP A C 1
ATOM 678 O O . ASP A 1 86 ? -11.298 5.224 32.859 1.00 41.88 86 ASP A O 1
ATOM 682 N N . THR A 1 87 ? -9.478 4.458 33.932 1.00 43.41 87 THR A N 1
ATOM 683 C CA . THR A 1 87 ? -10.052 3.431 34.801 1.00 43.41 87 THR A CA 1
ATOM 684 C C . THR A 1 87 ? -9.524 3.687 36.189 1.00 43.41 87 THR A C 1
ATOM 686 O O . THR A 1 87 ? -8.289 3.867 36.286 1.00 43.41 87 THR A O 1
#

Radius of gyration: 15.13 Å; chains: 1; bounding box: 28×22×51 Å

Secondary structure (DSSP, 8-state):
-HHHHHHHHHHHHHHHHHHHHHHHHH-HHHHHHHHHHHHHHHHHHHHHHHHHHHHHHHHHHHHHHHHHHHHHHHHHHHHHHSS----

pLDDT: mean 78.26, std 11.92, range [41.88, 90.62]